Protein AF-A0A9E2RJA3-F1 (afdb_monomer_lite)

Radius of gyration: 31.28 Å; chains: 1; bounding box: 87×46×66 Å

pLDDT: mean 82.99, std 18.9, range [34.41, 98.0]

Secondary structure (DSSP, 8-state):
------------------------------PPPPP--S-------SS--HHHHTT-TT-HHHHHHHTTS---TT---SSSSHHHHHHHHHHSS-TT--S----

Foldseek 3Di:
DDDDDDDDDDDDPPPPPPPPPPPPPPPPPPPPPDDDDPDDDDDDDPPDDPVCAAPHPVNVVVNVVCVVDPDDPPDDAPADDDQLSVCCVPPVGSVPDDYDDDD

Structure (mmCIF, N/CA/C/O backbone):
data_AF-A0A9E2RJA3-F1
#
_entry.id   AF-A0A9E2RJA3-F1
#
loop_
_atom_site.group_PDB
_atom_site.id
_atom_site.type_symbol
_atom_site.label_atom_id
_atom_site.label_alt_id
_atom_site.label_comp_id
_atom_site.label_asym_id
_atom_site.label_entity_id
_atom_site.label_seq_id
_atom_site.pdbx_PDB_ins_code
_atom_site.Cartn_x
_atom_site.Cartn_y
_atom_site.Cartn_z
_atom_site.occupancy
_atom_site.B_iso_or_equiv
_atom_site.auth_seq_id
_atom_site.auth_comp_id
_atom_site.auth_asym_id
_atom_site.auth_atom_id
_atom_site.pdbx_PDB_model_num
ATOM 1 N N . MET A 1 1 ? 68.427 25.765 26.469 1.00 34.41 1 MET A N 1
ATOM 2 C CA . MET A 1 1 ? 68.334 26.912 27.396 1.00 34.41 1 MET A CA 1
ATOM 3 C C . MET A 1 1 ? 66.988 26.823 28.106 1.00 34.41 1 MET A C 1
ATOM 5 O O . MET A 1 1 ? 66.003 26.581 27.429 1.00 34.41 1 MET A O 1
ATOM 9 N N . GLN A 1 2 ? 67.040 26.859 29.444 1.00 42.91 2 GLN A N 1
ATOM 10 C CA . GLN A 1 2 ? 66.032 27.159 30.49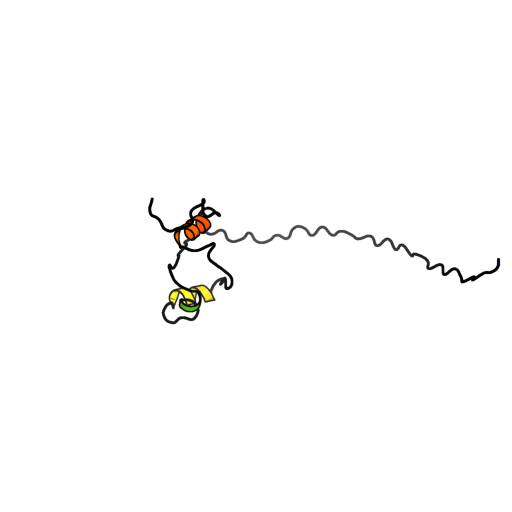0 1.00 42.91 2 GLN A CA 1
ATOM 11 C C . GLN A 1 2 ? 64.583 27.491 30.040 1.00 42.91 2 GLN A C 1
ATOM 13 O O . GLN A 1 2 ? 64.407 28.182 29.055 1.00 42.91 2 GLN A O 1
ATOM 18 N N . TRP A 1 3 ? 63.484 27.178 30.739 1.00 34.84 3 TRP A N 1
ATOM 19 C CA . TRP A 1 3 ? 63.235 26.680 32.099 1.00 34.84 3 TRP A CA 1
ATOM 20 C C . TRP A 1 3 ? 61.723 26.352 32.225 1.00 34.84 3 TRP A C 1
ATOM 22 O O . TRP A 1 3 ? 60.889 27.061 31.675 1.00 34.84 3 TRP A O 1
ATOM 32 N N . LYS A 1 4 ? 61.419 25.267 32.951 1.00 47.34 4 LYS A N 1
ATOM 33 C CA . LYS A 1 4 ? 60.241 24.943 33.793 1.00 47.34 4 LYS A CA 1
ATOM 34 C C . LYS A 1 4 ? 58.888 25.626 33.508 1.00 47.34 4 LYS A C 1
ATOM 36 O O . LYS A 1 4 ? 58.738 26.822 33.724 1.00 47.34 4 LYS A O 1
ATOM 41 N N . LEU A 1 5 ? 57.844 24.800 33.382 1.00 46.19 5 LEU A N 1
ATOM 42 C CA . LEU A 1 5 ? 56.592 25.038 34.109 1.00 46.19 5 LEU A CA 1
ATOM 43 C C . LEU A 1 5 ? 56.146 23.740 34.800 1.00 46.19 5 LEU A C 1
ATOM 45 O O . LEU A 1 5 ? 55.775 22.757 34.168 1.00 46.19 5 LEU A O 1
ATOM 49 N N . ILE A 1 6 ? 56.260 23.746 36.126 1.00 55.56 6 ILE A N 1
ATOM 50 C CA . ILE A 1 6 ? 55.716 22.741 37.038 1.00 55.56 6 ILE A CA 1
ATOM 51 C C . ILE A 1 6 ? 54.243 23.090 37.227 1.00 55.56 6 ILE A C 1
ATOM 53 O O . ILE A 1 6 ? 53.970 24.186 37.705 1.00 55.56 6 ILE A O 1
ATOM 57 N N . LEU A 1 7 ? 53.318 22.171 36.952 1.00 48.19 7 LEU A N 1
ATOM 58 C CA . LEU A 1 7 ? 51.968 22.220 37.520 1.00 48.19 7 LEU A CA 1
ATOM 59 C C . LEU A 1 7 ? 51.433 20.802 37.751 1.00 48.19 7 LEU A C 1
ATOM 61 O O . LEU A 1 7 ? 50.882 20.152 36.875 1.00 48.19 7 LEU A O 1
ATOM 65 N N . ARG A 1 8 ? 51.665 20.372 38.994 1.00 46.47 8 ARG A N 1
ATOM 66 C CA . ARG A 1 8 ? 50.713 19.721 39.902 1.00 46.47 8 ARG A CA 1
ATOM 67 C C . ARG A 1 8 ? 49.908 18.542 39.347 1.00 46.47 8 ARG A C 1
ATOM 69 O O . ARG A 1 8 ? 48.865 18.694 38.726 1.00 46.47 8 ARG A O 1
ATOM 76 N N . THR A 1 9 ? 50.359 17.366 39.765 1.00 49.75 9 THR A N 1
ATOM 77 C CA . THR A 1 9 ? 49.581 16.143 39.947 1.00 49.75 9 THR A CA 1
ATOM 78 C C . THR A 1 9 ? 48.217 16.450 40.573 1.00 49.75 9 THR A C 1
ATOM 80 O O . THR A 1 9 ? 48.140 16.868 41.728 1.00 49.75 9 THR A O 1
ATOM 83 N N . ILE A 1 10 ? 47.143 16.205 39.828 1.00 53.50 10 ILE A N 1
ATOM 84 C CA . ILE A 1 10 ? 45.824 15.930 40.397 1.00 53.50 10 ILE A CA 1
ATOM 85 C C . ILE A 1 10 ? 45.599 14.438 40.176 1.00 53.50 10 ILE A C 1
ATOM 87 O O . ILE A 1 10 ? 45.323 13.991 39.066 1.00 53.50 10 ILE A O 1
ATOM 91 N N . VAL A 1 11 ? 45.790 13.660 41.238 1.00 53.44 11 VAL A N 1
ATOM 92 C CA . VAL A 1 11 ? 45.364 12.262 41.281 1.00 53.44 11 VAL A CA 1
ATOM 93 C C . VAL A 1 11 ? 43.869 12.286 41.582 1.00 53.44 11 VAL A C 1
ATOM 95 O O . VAL A 1 11 ? 43.471 12.554 42.712 1.00 53.44 11 VAL A O 1
ATOM 98 N N . ILE A 1 12 ? 43.041 12.056 40.565 1.00 54.12 12 ILE A N 1
ATOM 99 C CA . ILE A 1 12 ? 41.627 11.724 40.765 1.00 54.12 12 ILE A CA 1
ATOM 100 C C . ILE A 1 12 ? 41.593 10.215 41.021 1.00 54.12 12 ILE A C 1
ATOM 102 O O . ILE A 1 12 ? 42.002 9.460 40.135 1.00 54.12 12 ILE A O 1
ATOM 106 N N . PRO A 1 13 ? 41.171 9.733 42.203 1.00 52.09 13 PRO A N 1
ATOM 107 C CA . PRO A 1 13 ? 41.034 8.303 42.412 1.00 52.09 13 PRO A CA 1
ATOM 108 C C . PRO A 1 13 ? 39.915 7.781 41.506 1.00 52.09 13 PRO A C 1
ATOM 110 O O . PRO A 1 13 ? 38.748 8.144 41.651 1.00 52.09 13 PRO A O 1
ATOM 113 N N . LEU A 1 14 ? 40.294 6.925 40.556 1.00 47.97 14 LEU A N 1
ATOM 114 C CA . LEU A 1 14 ? 39.385 6.111 39.761 1.00 47.97 14 LEU A CA 1
ATOM 115 C C . LEU A 1 14 ? 38.761 5.069 40.699 1.00 47.97 14 LEU A C 1
ATOM 117 O O . LEU A 1 14 ? 39.306 3.985 40.900 1.00 47.97 14 LEU A O 1
ATOM 121 N N . ALA A 1 15 ? 37.637 5.416 41.320 1.00 56.75 15 ALA A N 1
ATOM 122 C CA . ALA A 1 15 ? 36.804 4.446 42.011 1.00 56.75 15 ALA A CA 1
ATOM 123 C C . ALA A 1 15 ? 36.139 3.555 40.952 1.00 56.75 15 ALA A C 1
ATOM 125 O O . ALA A 1 15 ? 35.088 3.887 40.407 1.00 56.75 15 ALA A O 1
ATOM 126 N N . ILE A 1 16 ? 36.777 2.427 40.632 1.00 60.81 16 ILE A N 1
ATOM 127 C CA . ILE A 1 16 ? 36.148 1.339 39.883 1.00 60.81 16 ILE A CA 1
ATOM 128 C C . ILE A 1 16 ? 35.152 0.679 40.841 1.00 60.81 16 ILE A C 1
ATOM 130 O O . ILE A 1 16 ? 35.457 -0.292 41.529 1.00 60.81 16 ILE A O 1
ATOM 134 N N . GLY A 1 17 ? 33.959 1.263 40.938 1.00 55.31 17 GLY A N 1
ATOM 135 C CA . GLY A 1 17 ? 32.804 0.590 41.507 1.00 55.31 17 GLY A CA 1
ATOM 136 C C . GLY A 1 17 ? 32.374 -0.498 40.533 1.00 55.31 17 GLY A C 1
ATOM 137 O O . GLY A 1 17 ? 31.770 -0.204 39.505 1.00 55.31 17 GLY A O 1
ATOM 138 N N . ALA A 1 18 ? 32.713 -1.751 40.832 1.00 60.53 18 ALA A N 1
ATOM 139 C CA . ALA A 1 18 ? 32.160 -2.904 40.139 1.00 60.53 18 ALA A CA 1
ATOM 140 C C . ALA A 1 18 ? 30.668 -3.012 40.487 1.00 60.53 18 ALA A C 1
ATOM 142 O O . ALA A 1 18 ? 30.274 -3.709 41.420 1.00 60.53 18 ALA A O 1
ATOM 143 N N . CYS A 1 19 ? 29.827 -2.278 39.759 1.00 52.88 19 CYS A N 1
ATOM 144 C CA . CYS A 1 19 ? 28.396 -2.526 39.751 1.00 52.88 19 CYS A CA 1
ATOM 145 C C . CYS A 1 19 ? 28.186 -3.901 39.119 1.00 52.88 19 CYS A C 1
ATOM 147 O O . CYS A 1 19 ? 28.346 -4.073 37.911 1.00 52.88 19 CYS A O 1
ATOM 149 N N . ILE A 1 20 ? 27.864 -4.891 39.948 1.00 63.38 20 ILE A N 1
ATOM 150 C CA . ILE A 1 20 ? 27.380 -6.190 39.495 1.00 63.38 20 ILE A CA 1
ATOM 151 C C . ILE A 1 20 ? 26.042 -5.918 38.805 1.00 63.38 20 ILE A C 1
ATOM 153 O O . ILE A 1 20 ? 25.013 -5.746 39.455 1.00 63.38 20 ILE A O 1
ATOM 157 N N . PHE A 1 21 ? 26.067 -5.793 37.479 1.00 61.59 21 PHE A N 1
ATOM 158 C CA . PHE A 1 21 ? 24.858 -5.755 36.673 1.00 61.59 21 PHE A CA 1
ATOM 159 C C . PHE A 1 21 ? 24.274 -7.169 36.697 1.00 61.59 21 PHE A C 1
ATOM 161 O O . PHE A 1 21 ? 24.699 -8.049 35.950 1.00 61.59 21 PHE A O 1
ATOM 168 N N . SER A 1 22 ? 23.329 -7.413 37.603 1.00 65.19 22 SER A N 1
ATOM 169 C CA . SER A 1 22 ? 22.485 -8.600 37.5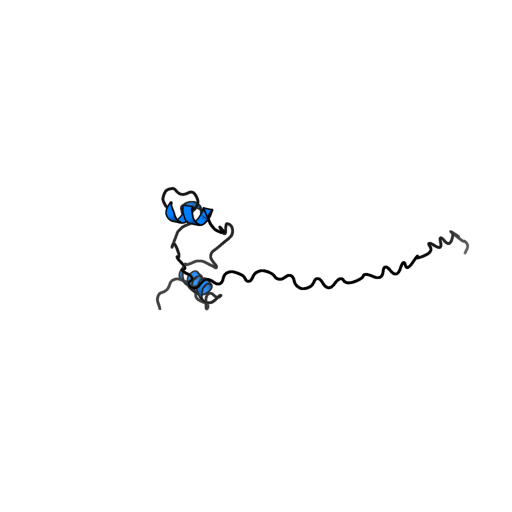34 1.00 65.19 22 SER A CA 1
ATOM 170 C C . SER A 1 22 ? 21.659 -8.501 36.255 1.00 65.19 22 SER A C 1
ATOM 172 O O . SER A 1 22 ? 20.695 -7.740 36.186 1.00 65.19 22 SER A O 1
ATOM 174 N N . ALA A 1 23 ? 22.060 -9.237 35.220 1.00 64.62 23 ALA A N 1
ATOM 175 C CA . ALA A 1 23 ? 21.235 -9.445 34.043 1.00 64.62 23 ALA A CA 1
ATOM 176 C C . ALA A 1 23 ? 20.044 -10.314 34.459 1.00 64.62 23 ALA A C 1
ATOM 178 O O . ALA A 1 23 ? 20.121 -11.541 34.473 1.00 64.62 23 ALA A O 1
ATOM 179 N N . SER A 1 24 ? 18.947 -9.670 34.850 1.00 65.44 24 SER A N 1
ATOM 180 C CA . SER A 1 24 ? 17.655 -10.332 34.955 1.00 65.44 24 SER A CA 1
ATOM 181 C C . SER A 1 24 ? 17.286 -10.801 33.553 1.00 65.44 24 SER A C 1
ATOM 183 O O . SER A 1 24 ? 16.920 -9.989 32.703 1.00 65.44 24 SER A O 1
ATOM 185 N N . SER A 1 25 ? 17.416 -12.100 33.285 1.00 63.41 25 SER A N 1
ATOM 186 C CA . SER A 1 25 ? 16.767 -12.710 32.135 1.00 63.41 25 SER A CA 1
ATOM 187 C C . SER A 1 25 ? 15.270 -12.511 32.333 1.00 63.41 25 SER A C 1
ATOM 189 O O . SER A 1 25 ? 14.632 -13.167 33.156 1.00 63.41 25 SER A O 1
ATOM 191 N N . THR A 1 26 ? 14.700 -11.543 31.620 1.00 58.97 26 THR A N 1
ATOM 192 C CA . THR A 1 26 ? 13.257 -11.485 31.457 1.00 58.97 26 THR A CA 1
ATOM 193 C C . THR A 1 26 ? 12.869 -12.813 30.822 1.00 58.97 26 THR A C 1
ATOM 195 O O . THR A 1 26 ? 13.232 -13.102 29.682 1.00 58.97 26 THR A O 1
ATOM 198 N N . GLN A 1 27 ? 12.207 -13.677 31.601 1.00 61.22 27 GLN A N 1
ATOM 199 C CA . GLN A 1 27 ? 11.458 -14.797 31.047 1.00 61.22 27 GLN A CA 1
ATOM 200 C C . GLN A 1 27 ? 10.668 -14.226 29.879 1.00 61.22 27 GLN A C 1
ATOM 202 O O . GLN A 1 27 ? 9.919 -13.266 30.077 1.00 61.22 27 GLN A O 1
ATOM 207 N N . GLY A 1 28 ? 10.925 -14.750 28.675 1.00 61.53 28 GLY A N 1
ATOM 208 C CA . GLY A 1 28 ? 10.218 -14.352 27.469 1.00 61.53 28 GLY A CA 1
ATOM 209 C C . GLY A 1 28 ? 8.739 -14.350 27.801 1.00 61.53 28 GLY A C 1
ATOM 210 O O . GLY A 1 28 ? 8.187 -15.398 28.137 1.00 61.53 28 GLY A O 1
ATOM 211 N N . GLY A 1 29 ? 8.157 -13.150 27.852 1.00 65.94 29 GLY A N 1
ATOM 212 C CA . GLY A 1 29 ? 6.772 -12.981 28.245 1.00 65.94 29 GLY A CA 1
ATOM 213 C C . GLY A 1 29 ? 5.927 -13.910 27.393 1.00 65.94 29 GLY A C 1
ATOM 214 O O . GLY A 1 29 ? 6.192 -14.064 26.200 1.00 65.94 29 GLY A O 1
ATOM 215 N N . ASN A 1 30 ? 4.939 -14.549 28.015 1.00 72.19 30 ASN A N 1
ATOM 216 C CA . ASN A 1 30 ? 3.891 -15.267 27.304 1.00 72.19 30 ASN A CA 1
ATOM 217 C C . ASN A 1 30 ? 3.105 -14.247 26.472 1.00 72.19 30 ASN A C 1
ATOM 219 O O . ASN A 1 30 ? 2.036 -13.795 26.878 1.00 72.19 30 ASN A O 1
ATOM 223 N N . THR A 1 31 ? 3.670 -13.822 25.343 1.00 77.75 31 THR A N 1
ATOM 224 C CA . THR A 1 31 ? 2.981 -13.014 24.351 1.00 77.75 31 THR A CA 1
ATOM 225 C C . THR A 1 31 ? 1.822 -13.871 23.871 1.00 77.75 31 THR A C 1
ATOM 227 O O . THR A 1 31 ? 2.071 -14.979 23.379 1.00 77.75 31 THR A O 1
ATOM 230 N N . PRO A 1 32 ? 0.567 -13.423 24.045 1.00 81.75 32 PRO A N 1
ATOM 231 C CA . PRO A 1 32 ? -0.567 -14.145 23.504 1.00 81.75 32 PRO A CA 1
ATOM 232 C C . PRO A 1 32 ? -0.303 -14.424 22.021 1.00 81.75 32 PRO A C 1
ATOM 234 O O . PRO A 1 32 ? 0.151 -13.517 21.313 1.00 81.75 32 PRO A O 1
ATOM 237 N N . PRO A 1 33 ? -0.519 -15.662 21.548 1.00 85.88 33 PRO A N 1
ATOM 238 C CA . PRO A 1 33 ? -0.331 -15.970 20.142 1.00 85.88 33 PRO A CA 1
ATOM 239 C C . PRO A 1 33 ? -1.197 -15.026 19.310 1.00 85.88 33 PRO A C 1
ATOM 241 O O . PRO A 1 33 ? -2.351 -14.757 19.654 1.00 85.88 33 PRO A O 1
ATOM 244 N N . LEU A 1 34 ? -0.624 -14.496 18.230 1.00 88.62 34 LEU A N 1
ATOM 245 C CA . LEU A 1 34 ? -1.370 -13.629 17.328 1.00 88.62 34 LEU A CA 1
ATOM 246 C C . LEU A 1 34 ? -2.555 -14.411 16.739 1.00 88.62 34 LEU A C 1
ATOM 248 O O . LEU A 1 34 ? -2.395 -15.594 16.413 1.00 88.62 34 LEU A O 1
ATOM 252 N N . PRO A 1 35 ? -3.729 -13.777 16.577 1.00 90.44 35 PRO A N 1
ATOM 253 C CA . PRO A 1 35 ? -4.846 -14.402 15.887 1.00 90.44 35 PRO A CA 1
ATOM 254 C C . PRO A 1 35 ? -4.414 -14.884 14.499 1.00 90.44 35 PRO A C 1
ATOM 256 O O . PRO A 1 35 ? -3.837 -14.120 13.724 1.00 90.44 35 PRO A O 1
ATOM 259 N N . ARG A 1 36 ? -4.689 -16.153 14.183 1.00 94.56 36 ARG A N 1
ATOM 260 C CA . ARG A 1 36 ? -4.426 -16.718 12.857 1.00 94.56 36 ARG A CA 1
ATOM 261 C C . ARG A 1 36 ? -5.721 -16.674 12.042 1.00 94.56 36 ARG A C 1
ATOM 263 O O . ARG A 1 36 ? -6.658 -17.373 12.419 1.00 94.56 36 ARG A O 1
ATOM 270 N N . PRO A 1 37 ? -5.799 -15.882 10.961 1.00 94.06 37 PRO A N 1
ATOM 271 C CA . PRO A 1 37 ? -6.986 -15.863 10.117 1.00 94.06 37 PRO A CA 1
ATOM 272 C C . PRO A 1 37 ? -7.118 -17.183 9.344 1.00 94.06 37 PRO A C 1
ATOM 274 O O . PRO A 1 37 ? -6.120 -17.730 8.870 1.00 94.06 37 PRO A O 1
ATOM 277 N N . ASP A 1 38 ? -8.348 -17.675 9.189 1.00 97.25 38 ASP A N 1
ATOM 278 C CA . ASP A 1 38 ? -8.644 -18.845 8.347 1.00 97.25 38 ASP A CA 1
ATOM 279 C C . ASP A 1 38 ? -8.613 -18.496 6.852 1.00 97.25 38 ASP A C 1
ATOM 281 O O . ASP A 1 38 ? -8.206 -19.309 6.023 1.00 97.25 38 ASP A O 1
ATOM 285 N N . HIS A 1 39 ? -8.995 -17.260 6.513 1.00 96.81 39 HIS A N 1
ATOM 286 C CA . HIS A 1 39 ?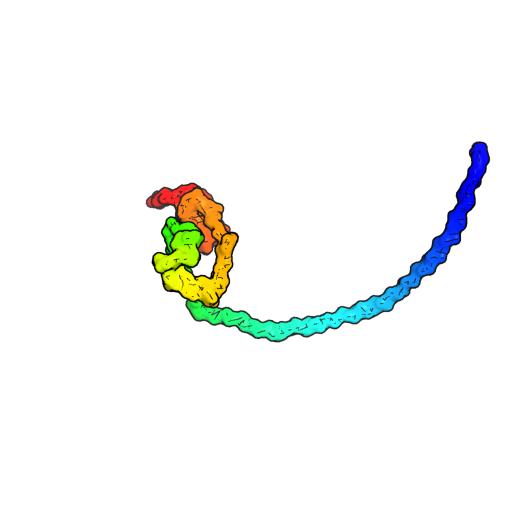 -9.040 -16.750 5.147 1.00 96.81 39 HIS A CA 1
ATOM 287 C C . HIS A 1 39 ? -8.560 -15.302 5.082 1.00 96.81 39 HIS A C 1
ATOM 289 O O . HIS A 1 39 ? -8.812 -14.505 5.986 1.00 96.81 39 HIS A O 1
ATOM 295 N N . ILE A 1 40 ? -7.907 -14.959 3.974 1.00 94.94 40 ILE A N 1
ATOM 296 C CA . ILE A 1 40 ? -7.536 -13.589 3.624 1.00 94.94 40 ILE A CA 1
ATOM 297 C C . ILE A 1 40 ? -8.208 -13.276 2.292 1.00 94.94 40 ILE A C 1
ATOM 299 O O . ILE A 1 40 ? -8.052 -14.023 1.328 1.00 94.94 40 ILE A O 1
ATOM 303 N N . VAL A 1 41 ? -8.952 -12.174 2.246 1.00 96.06 41 VAL A N 1
ATOM 304 C CA . VAL A 1 41 ? -9.539 -11.640 1.015 1.00 96.06 41 VAL A CA 1
ATOM 305 C C . VAL A 1 41 ? -8.814 -10.344 0.685 1.00 96.06 41 VAL A C 1
ATOM 307 O O . VAL A 1 41 ? -8.725 -9.455 1.530 1.00 96.06 41 VAL A O 1
ATOM 310 N N . MET A 1 42 ? -8.292 -10.249 -0.535 1.00 95.00 42 MET A N 1
ATOM 311 C CA . MET A 1 42 ? -7.641 -9.052 -1.056 1.00 95.00 42 MET A CA 1
ATOM 312 C C . MET A 1 42 ? -8.526 -8.448 -2.143 1.00 95.00 42 MET A C 1
ATOM 314 O O . MET A 1 42 ? -8.889 -9.133 -3.096 1.00 95.00 42 MET A O 1
ATOM 318 N N . VAL A 1 43 ? -8.874 -7.173 -1.985 1.00 95.50 43 VAL A N 1
ATOM 319 C CA . VAL A 1 43 ? -9.633 -6.383 -2.961 1.00 95.50 43 VAL A CA 1
ATOM 320 C C . VAL A 1 43 ? -8.728 -5.248 -3.421 1.00 95.50 43 VAL A C 1
ATOM 322 O O . VAL A 1 43 ? -8.100 -4.598 -2.586 1.00 95.50 43 VAL A O 1
ATOM 325 N N . ILE A 1 44 ? -8.622 -5.049 -4.734 1.00 94.75 44 ILE A N 1
ATOM 326 C CA . ILE A 1 44 ? -7.751 -4.040 -5.339 1.00 94.75 44 ILE A CA 1
ATOM 327 C C . ILE A 1 44 ? -8.629 -3.109 -6.166 1.00 94.75 44 ILE A C 1
ATOM 329 O O . ILE A 1 44 ? -9.206 -3.531 -7.165 1.00 94.75 44 ILE A O 1
ATOM 333 N N . GLU A 1 45 ? -8.710 -1.853 -5.738 1.00 94.50 45 GLU A N 1
ATOM 334 C CA . GLU A 1 45 ? -9.356 -0.788 -6.501 1.00 94.50 45 GLU A CA 1
ATOM 335 C C . GLU A 1 45 ? -8.375 -0.261 -7.549 1.00 94.50 45 GLU A C 1
ATOM 337 O O . GLU A 1 45 ? -7.252 0.137 -7.229 1.00 94.50 45 GLU A O 1
ATOM 342 N N . GLU A 1 46 ? -8.781 -0.280 -8.813 1.00 94.19 46 GLU A N 1
ATOM 343 C CA . GLU A 1 46 ? -7.924 0.117 -9.925 1.00 94.19 46 GLU A CA 1
ATOM 344 C C . GLU A 1 46 ? -8.107 1.606 -10.247 1.00 94.19 46 GLU A C 1
ATOM 346 O O . GLU A 1 46 ? -9.210 2.138 -10.172 1.00 94.19 46 GLU A O 1
ATOM 351 N N . ASN A 1 47 ? -7.013 2.293 -10.590 1.00 94.25 47 ASN A N 1
ATOM 352 C CA . ASN A 1 47 ? -7.014 3.694 -11.035 1.00 94.25 47 ASN A CA 1
ATOM 353 C C . ASN A 1 47 ? -7.647 4.721 -10.074 1.00 94.25 47 ASN A C 1
ATOM 355 O O . ASN A 1 47 ? -8.082 5.788 -10.509 1.00 94.25 47 ASN A O 1
ATOM 359 N N . HIS A 1 48 ? -7.626 4.450 -8.768 1.00 95.44 48 HIS A N 1
ATOM 360 C CA . HIS A 1 48 ? -8.090 5.384 -7.744 1.00 95.44 48 HIS A CA 1
ATOM 361 C C . HIS A 1 48 ? -6.946 5.941 -6.891 1.00 95.44 48 HIS A C 1
ATOM 363 O O . HIS A 1 48 ? -6.050 5.216 -6.457 1.00 95.44 48 HIS A O 1
ATOM 369 N N . THR A 1 49 ? -6.983 7.246 -6.617 1.00 95.06 49 THR A N 1
ATOM 370 C CA . THR A 1 49 ? -6.087 7.886 -5.647 1.00 95.06 49 THR A CA 1
ATOM 371 C C . THR A 1 49 ? -6.633 7.746 -4.227 1.00 95.06 49 THR A C 1
ATOM 373 O O . THR A 1 49 ? -7.834 7.581 -4.013 1.00 95.06 49 THR A O 1
ATOM 376 N N . TYR A 1 50 ? -5.758 7.887 -3.227 1.00 96.81 50 TYR A N 1
ATOM 377 C CA . TYR A 1 50 ? -6.146 7.851 -1.812 1.00 96.81 50 TYR A CA 1
ATOM 378 C C . TYR A 1 50 ? -7.310 8.807 -1.491 1.00 96.81 50 TYR A C 1
ATOM 380 O O . TYR A 1 50 ? -8.276 8.408 -0.846 1.00 96.81 50 TYR A O 1
ATOM 388 N N . SER A 1 51 ? -7.248 10.051 -1.978 1.00 96.06 51 SER A N 1
ATOM 389 C CA . SER A 1 51 ? -8.254 11.086 -1.701 1.00 96.06 51 SER A CA 1
ATOM 390 C C . SER A 1 51 ? -9.569 10.901 -2.459 1.00 96.06 51 SER A C 1
ATOM 392 O O . SER A 1 51 ? -10.548 11.558 -2.124 1.00 96.06 51 SER A O 1
ATOM 394 N N . GLN A 1 52 ? -9.613 10.035 -3.477 1.00 97.31 52 GLN A N 1
ATOM 395 C CA . GLN A 1 52 ? -10.873 9.640 -4.115 1.00 97.31 52 GLN A CA 1
ATOM 396 C C . GLN A 1 52 ? -11.650 8.622 -3.270 1.00 97.31 52 GLN A C 1
ATOM 398 O O . GLN A 1 52 ? -12.858 8.486 -3.452 1.00 97.31 52 GLN A O 1
ATOM 403 N N . ILE A 1 53 ? -10.973 7.927 -2.347 1.00 97.62 53 ILE A N 1
ATOM 404 C CA . ILE A 1 53 ? -11.558 6.871 -1.516 1.00 97.62 53 ILE A CA 1
ATOM 405 C C . ILE A 1 53 ? -11.743 7.331 -0.071 1.00 97.62 53 ILE A C 1
ATOM 407 O O . ILE A 1 53 ? -12.866 7.311 0.428 1.00 97.62 53 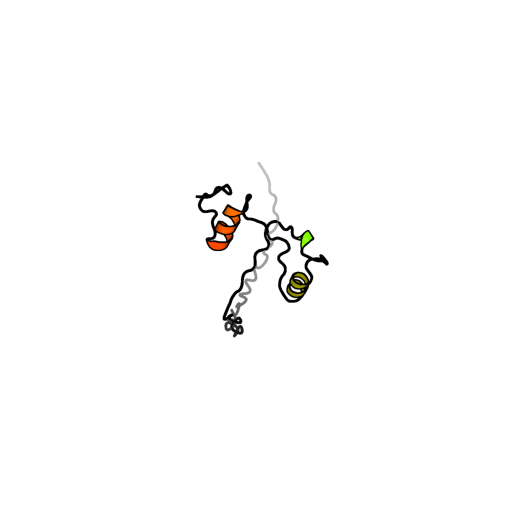ILE A O 1
ATOM 411 N N . ILE A 1 54 ? -10.675 7.735 0.620 1.00 97.81 54 ILE A N 1
ATOM 412 C CA . ILE A 1 54 ? -10.751 8.074 2.046 1.00 97.81 54 ILE A CA 1
ATOM 413 C C . ILE A 1 54 ? -11.500 9.392 2.245 1.00 97.81 54 ILE A C 1
ATOM 415 O O . ILE A 1 54 ? -11.250 10.367 1.543 1.00 97.81 54 ILE A O 1
ATOM 419 N N . ASP A 1 55 ? -12.443 9.380 3.188 1.00 96.00 55 ASP A N 1
ATOM 420 C CA . ASP A 1 55 ? -13.403 10.445 3.504 1.00 96.00 55 ASP A CA 1
ATOM 421 C C . ASP A 1 55 ? -14.360 10.814 2.350 1.00 96.00 55 ASP A C 1
ATOM 423 O O . ASP A 1 55 ? -15.148 11.756 2.458 1.00 96.00 55 ASP A O 1
ATOM 427 N N . SER A 1 56 ? -14.349 10.041 1.259 1.00 97.19 56 SER A N 1
ATOM 428 C CA . SER A 1 56 ? -15.249 10.228 0.122 1.00 97.19 56 SER A CA 1
ATOM 429 C C . SER A 1 56 ? -16.644 9.643 0.397 1.00 97.19 56 SER A C 1
ATOM 431 O O . SER A 1 56 ? -16.756 8.470 0.780 1.00 97.19 56 SER A O 1
ATOM 433 N N . PRO A 1 57 ? -17.733 10.399 0.144 1.00 97.12 57 PRO A N 1
ATOM 434 C CA . PRO A 1 57 ? -19.098 9.888 0.271 1.00 97.12 57 PRO A CA 1
ATOM 435 C C . PRO A 1 57 ? -19.434 8.805 -0.766 1.00 97.12 57 PRO A C 1
ATOM 437 O O . PRO A 1 57 ? -20.378 8.048 -0.553 1.00 97.12 57 PRO A O 1
ATOM 440 N N . ASP A 1 58 ? -18.651 8.696 -1.845 1.00 97.25 58 ASP A N 1
ATOM 441 C CA . ASP A 1 58 ? -18.852 7.714 -2.917 1.00 97.25 58 ASP A CA 1
ATOM 442 C C . ASP A 1 58 ? -18.289 6.323 -2.563 1.00 97.25 58 ASP A C 1
ATOM 444 O O . ASP A 1 58 ? -18.604 5.334 -3.225 1.00 97.25 58 ASP A O 1
ATOM 448 N N . ALA A 1 59 ? -17.508 6.212 -1.478 1.00 97.56 59 ALA A N 1
ATOM 449 C CA . ALA A 1 59 ? -16.926 4.957 -0.994 1.00 97.56 59 ALA A CA 1
ATOM 450 C C . ALA A 1 59 ? -17.330 4.630 0.466 1.00 97.56 59 ALA A C 1
ATOM 452 O O . ALA A 1 59 ? -16.466 4.356 1.310 1.00 97.56 59 ALA A O 1
ATOM 453 N N . PRO A 1 60 ? -18.632 4.621 0.823 1.00 97.56 60 PRO A N 1
ATOM 454 C CA . PRO A 1 60 ? -19.069 4.543 2.221 1.00 97.56 60 PRO A CA 1
ATOM 455 C C . PRO A 1 60 ? -18.703 3.211 2.892 1.00 97.56 60 PRO A C 1
ATOM 457 O O . PRO A 1 60 ? -18.405 3.162 4.086 1.00 97.56 60 PRO A O 1
ATOM 460 N N . TYR A 1 61 ? -18.691 2.112 2.131 1.00 97.31 61 TYR A N 1
ATOM 461 C CA . TYR A 1 61 ? -18.328 0.796 2.657 1.00 97.31 61 TYR A CA 1
ATOM 462 C C . TYR A 1 61 ? -16.838 0.712 3.013 1.00 97.31 61 TYR A C 1
ATOM 464 O O . TYR A 1 61 ? -16.505 0.251 4.105 1.00 97.31 61 TYR A O 1
ATOM 472 N N . ILE A 1 62 ? -15.959 1.197 2.128 1.00 97.50 62 ILE A N 1
ATOM 473 C CA . ILE A 1 62 ? -14.506 1.198 2.346 1.00 97.50 62 ILE A CA 1
ATOM 474 C C . ILE A 1 62 ? -14.152 2.112 3.525 1.00 97.50 62 ILE A C 1
ATOM 476 O O . ILE A 1 62 ? -13.398 1.702 4.403 1.00 97.50 62 ILE A O 1
ATOM 480 N N . ASN A 1 63 ? -14.772 3.293 3.627 1.00 97.88 63 ASN A N 1
ATOM 481 C CA . ASN A 1 63 ? -14.559 4.197 4.763 1.00 97.88 63 ASN A CA 1
ATOM 482 C C . ASN A 1 63 ? -15.012 3.601 6.106 1.00 97.88 63 ASN A C 1
ATOM 484 O O . ASN A 1 63 ? -14.356 3.805 7.128 1.00 97.88 63 ASN A O 1
ATOM 488 N N . ARG A 1 64 ? -16.083 2.792 6.120 1.00 98.00 64 ARG A N 1
ATOM 489 C CA . ARG A 1 64 ? -16.470 2.036 7.325 1.00 98.00 64 ARG A CA 1
ATOM 490 C C . ARG A 1 64 ? -15.404 1.015 7.734 1.00 98.00 64 ARG A C 1
ATOM 492 O O . ARG A 1 64 ? -15.210 0.803 8.923 1.00 98.00 64 ARG A O 1
ATOM 499 N N . LEU A 1 65 ? -14.739 0.368 6.777 1.00 96.88 65 LEU A N 1
ATOM 500 C CA . LEU A 1 65 ? -13.657 -0.577 7.074 1.00 96.88 65 LEU A CA 1
ATOM 501 C C . LEU A 1 65 ? -12.394 0.144 7.555 1.00 96.88 65 LEU A C 1
ATOM 503 O O . LEU A 1 65 ? -11.756 -0.313 8.501 1.00 96.88 65 LEU A O 1
ATOM 507 N N . ALA A 1 66 ? -12.063 1.286 6.950 1.00 96.94 66 ALA A N 1
ATOM 508 C CA . ALA A 1 66 ? -10.908 2.098 7.321 1.00 96.94 66 ALA A CA 1
ATOM 509 C C . ALA A 1 66 ? -10.943 2.525 8.800 1.00 96.94 66 ALA A C 1
ATOM 511 O O . ALA A 1 66 ? -9.916 2.484 9.471 1.00 96.94 66 ALA A O 1
ATOM 512 N N . SER A 1 67 ? -12.123 2.851 9.343 1.00 97.19 67 SER A N 1
ATOM 513 C CA . SER A 1 67 ? -12.280 3.222 10.760 1.00 97.19 67 SER A CA 1
ATOM 514 C C . SER A 1 67 ? -12.169 2.051 11.747 1.00 97.19 67 SER A C 1
ATOM 516 O O . SER A 1 67 ? -12.060 2.273 12.951 1.00 97.19 67 SER A O 1
ATOM 518 N N . GLN A 1 68 ? -12.192 0.809 11.258 1.00 97.38 68 GLN A N 1
ATOM 519 C CA . GLN A 1 68 ? -12.131 -0.416 12.065 1.00 97.38 68 GLN A CA 1
ATOM 520 C C . GLN A 1 68 ? -10.766 -1.115 11.984 1.00 97.38 68 GLN A C 1
ATOM 522 O O . GLN A 1 68 ? -10.562 -2.138 12.638 1.00 97.38 68 GLN A O 1
ATOM 527 N N . GLY A 1 69 ? -9.843 -0.592 11.176 1.00 93.75 69 GLY A N 1
ATOM 528 C CA . GLY A 1 69 ? -8.571 -1.235 10.874 1.00 93.75 69 GLY A CA 1
ATOM 529 C C . GLY A 1 69 ? -7.402 -0.260 10.801 1.00 93.75 69 GLY A C 1
ATOM 530 O O . GLY A 1 69 ? -7.434 0.840 11.346 1.00 93.75 69 GLY A O 1
ATOM 531 N N . ALA A 1 70 ? -6.340 -0.699 10.130 1.00 95.44 70 ALA A N 1
ATOM 532 C CA . ALA A 1 70 ? -5.177 0.129 9.853 1.00 95.44 70 ALA A CA 1
ATOM 533 C C . ALA A 1 70 ? -5.300 0.773 8.467 1.00 95.44 70 ALA A C 1
ATOM 535 O O . ALA A 1 70 ? -5.631 0.100 7.490 1.00 95.44 70 ALA A O 1
ATOM 536 N N . VAL A 1 71 ? -4.975 2.062 8.384 1.00 97.19 71 VAL A N 1
ATOM 537 C CA . VAL A 1 71 ? -4.919 2.816 7.127 1.00 97.19 71 VAL A CA 1
ATOM 538 C C . VAL A 1 71 ? -3.468 3.184 6.836 1.00 97.19 71 VAL A C 1
ATOM 540 O O . VAL A 1 71 ? -2.804 3.833 7.644 1.00 97.19 71 VAL A O 1
ATOM 543 N N . PHE A 1 72 ? -2.968 2.779 5.670 1.00 96.69 72 PHE A N 1
ATOM 544 C CA . PHE A 1 72 ? -1.594 3.046 5.246 1.00 96.69 72 PHE A CA 1
ATOM 545 C C . PHE A 1 72 ? -1.528 4.360 4.457 1.00 96.69 72 PHE A C 1
ATOM 547 O O . PHE A 1 72 ? -1.655 4.371 3.237 1.00 96.69 72 PHE A O 1
ATOM 554 N N . THR A 1 73 ? -1.308 5.478 5.149 1.00 96.56 73 THR A N 1
ATOM 555 C CA . THR A 1 73 ? -1.272 6.828 4.542 1.00 96.56 73 THR A CA 1
ATOM 556 C C . THR A 1 73 ? -0.021 7.116 3.705 1.00 96.56 73 THR A C 1
ATOM 558 O O . THR A 1 73 ? 0.046 8.133 3.022 1.00 96.56 73 THR A O 1
ATOM 561 N N . GLN A 1 74 ? 0.973 6.226 3.749 1.00 96.81 74 GLN A N 1
ATOM 562 C CA . GLN A 1 74 ? 2.229 6.305 2.993 1.00 96.81 74 GLN A CA 1
ATOM 563 C C . GLN A 1 74 ? 2.502 4.987 2.250 1.00 96.81 74 GLN A C 1
ATOM 565 O O . GLN A 1 74 ? 3.598 4.433 2.316 1.00 96.81 74 GLN A O 1
ATOM 570 N N . SER A 1 75 ? 1.474 4.447 1.591 1.00 94.56 75 SER A N 1
ATOM 571 C CA . SER A 1 75 ? 1.593 3.309 0.675 1.00 94.56 75 SER A CA 1
ATOM 572 C C . SER A 1 75 ? 1.584 3.812 -0.767 1.00 94.56 75 SER A C 1
ATOM 574 O O . SER A 1 75 ? 0.714 4.595 -1.146 1.00 94.56 75 SER A O 1
ATOM 576 N N . PHE A 1 76 ? 2.562 3.381 -1.562 1.00 94.94 76 PHE A N 1
ATOM 577 C CA . PHE A 1 76 ? 2.756 3.823 -2.942 1.00 94.94 76 PHE A CA 1
ATOM 578 C C . PHE A 1 76 ? 2.876 2.615 -3.870 1.00 94.94 76 PHE A C 1
ATOM 580 O O . PHE A 1 76 ? 3.300 1.539 -3.446 1.00 94.94 76 PHE A O 1
ATOM 587 N N . GLY A 1 77 ? 2.541 2.808 -5.147 1.00 93.69 77 GLY A N 1
ATOM 588 C CA . GLY A 1 77 ? 2.867 1.830 -6.184 1.00 93.69 77 GLY A CA 1
ATOM 589 C C . GLY A 1 77 ? 4.382 1.631 -6.302 1.00 93.69 77 GLY A C 1
ATOM 590 O O . GLY A 1 77 ? 5.162 2.549 -6.049 1.00 93.69 77 GLY A O 1
ATOM 591 N N . ALA A 1 78 ? 4.796 0.434 -6.707 1.00 95.38 78 ALA A N 1
ATOM 592 C CA . ALA A 1 78 ? 6.190 0.113 -6.990 1.00 95.38 78 ALA A CA 1
ATOM 593 C C . ALA A 1 78 ? 6.723 0.869 -8.221 1.00 95.38 78 ALA A C 1
ATOM 595 O O . ALA A 1 78 ? 7.899 1.221 -8.265 1.00 95.38 78 ALA A O 1
ATOM 596 N N . THR A 1 79 ? 5.877 1.100 -9.230 1.00 94.88 79 THR A N 1
ATOM 597 C CA . THR A 1 79 ? 6.221 1.841 -10.455 1.00 94.88 79 THR A CA 1
ATOM 598 C C . THR A 1 79 ? 4.953 2.291 -11.199 1.00 94.88 79 THR A C 1
ATOM 600 O O . THR A 1 79 ? 3.845 2.202 -10.676 1.00 94.88 79 THR A O 1
ATOM 603 N N . TYR A 1 80 ? 5.103 2.770 -12.428 1.00 91.88 80 TYR A N 1
ATOM 604 C CA . TYR A 1 80 ? 4.047 2.973 -13.414 1.00 91.88 80 TYR A CA 1
ATOM 605 C C . TYR A 1 80 ? 4.471 2.276 -14.720 1.00 91.88 80 TYR A C 1
ATOM 607 O O . TYR A 1 80 ? 5.653 2.376 -15.062 1.00 91.88 80 TYR A O 1
ATOM 615 N N . PRO A 1 81 ? 3.582 1.589 -15.471 1.00 94.19 81 PRO A N 1
ATOM 616 C CA . PRO A 1 81 ? 2.117 1.488 -15.346 1.00 94.19 81 PRO A CA 1
ATOM 617 C C . PRO A 1 81 ? 1.634 0.361 -14.397 1.00 94.19 81 PRO A C 1
ATOM 619 O O . PRO A 1 81 ? 2.370 -0.054 -13.507 1.00 94.19 81 PRO A O 1
ATOM 622 N N . SER A 1 82 ? 0.374 -0.087 -14.497 1.00 95.12 82 SER A N 1
ATOM 623 C CA . SER A 1 82 ? -0.293 -0.967 -13.515 1.00 95.12 82 SER A CA 1
ATOM 624 C C . SER A 1 82 ? 0.204 -2.424 -13.481 1.00 95.12 82 SER A C 1
ATOM 626 O O . SER A 1 82 ? 0.360 -2.971 -12.391 1.00 95.12 82 SER A O 1
ATOM 628 N N . GLN A 1 83 ? 0.504 -3.063 -14.615 1.00 94.62 83 GLN A N 1
ATOM 629 C CA . GLN A 1 83 ? 0.908 -4.479 -14.686 1.00 94.62 83 GLN A CA 1
ATOM 630 C C . GLN A 1 83 ? 2.151 -4.805 -13.828 1.00 94.62 83 GLN A C 1
ATOM 632 O O . GLN A 1 83 ? 2.083 -5.752 -13.037 1.00 94.62 83 GLN A O 1
ATOM 637 N N . PRO A 1 84 ? 3.248 -4.021 -13.860 1.00 96.00 84 PRO A N 1
ATOM 638 C CA . PRO A 1 84 ? 4.394 -4.257 -12.985 1.00 96.00 84 PRO A CA 1
ATOM 639 C C . PRO A 1 84 ? 4.057 -4.172 -11.487 1.00 96.00 84 PRO A C 1
ATOM 641 O O . PRO A 1 84 ? 4.681 -4.864 -10.683 1.00 96.00 84 PRO A O 1
ATOM 644 N N . ASN A 1 85 ? 3.064 -3.361 -11.094 1.00 96.31 85 ASN A N 1
ATOM 645 C CA . ASN A 1 85 ? 2.627 -3.258 -9.698 1.00 96.31 85 ASN A CA 1
ATOM 646 C C . ASN A 1 85 ? 1.931 -4.533 -9.220 1.00 96.31 85 ASN A C 1
ATOM 648 O O . ASN A 1 85 ? 2.191 -4.976 -8.105 1.00 96.31 85 ASN A O 1
ATOM 652 N N . TYR A 1 86 ? 1.096 -5.155 -10.059 1.00 95.31 86 TYR A N 1
ATOM 653 C CA . TYR A 1 86 ? 0.470 -6.439 -9.726 1.00 95.31 86 TYR A CA 1
ATOM 654 C C . TYR A 1 86 ? 1.510 -7.552 -9.560 1.00 95.31 86 TYR A C 1
ATOM 656 O O . TYR A 1 86 ? 1.422 -8.350 -8.625 1.00 95.31 86 TYR A O 1
ATOM 664 N N .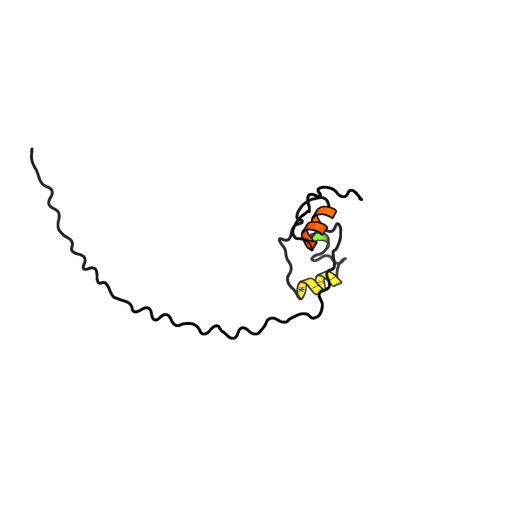 LEU A 1 87 ? 2.537 -7.576 -10.417 1.00 96.00 87 LEU A N 1
ATOM 665 C CA . LEU A 1 87 ? 3.647 -8.523 -10.285 1.00 96.00 87 LEU A CA 1
ATOM 666 C C . LEU A 1 87 ? 4.432 -8.294 -8.990 1.00 96.00 87 LEU A C 1
ATOM 668 O O . LEU A 1 87 ? 4.711 -9.258 -8.272 1.00 96.00 87 LEU A O 1
ATOM 672 N N . ALA A 1 88 ? 4.728 -7.036 -8.654 1.00 96.94 88 ALA A N 1
ATOM 673 C CA . ALA A 1 88 ? 5.406 -6.688 -7.410 1.00 96.94 88 ALA A CA 1
ATOM 674 C C . ALA A 1 88 ? 4.575 -7.065 -6.173 1.00 96.94 88 ALA A C 1
ATOM 676 O O . ALA A 1 88 ? 5.123 -7.633 -5.232 1.00 96.94 88 ALA A O 1
ATOM 677 N N . LEU A 1 89 ? 3.259 -6.825 -6.196 1.00 95.69 89 LEU A N 1
ATOM 678 C CA . LEU A 1 89 ? 2.339 -7.189 -5.116 1.00 95.69 89 LEU A CA 1
ATOM 679 C C . LEU A 1 89 ? 2.315 -8.702 -4.862 1.00 95.69 89 LEU A C 1
ATOM 681 O O . LEU A 1 89 ? 2.301 -9.131 -3.712 1.00 95.69 89 LEU A O 1
ATOM 685 N N . PHE A 1 90 ? 2.310 -9.509 -5.926 1.00 95.06 90 PHE A N 1
ATOM 686 C CA . PHE A 1 90 ? 2.177 -10.961 -5.810 1.00 95.06 90 PHE A CA 1
ATOM 687 C C . PHE A 1 90 ? 3.510 -11.682 -5.563 1.00 95.06 90 PHE A C 1
ATOM 689 O O . PHE A 1 90 ? 3.573 -12.620 -4.772 1.00 95.06 90 PHE A O 1
ATOM 696 N N . SER A 1 91 ? 4.576 -11.265 -6.251 1.00 96.69 91 SER A N 1
ATOM 697 C CA . SER A 1 91 ? 5.862 -11.982 -6.282 1.00 96.69 91 SER A CA 1
ATOM 698 C C . SER A 1 91 ? 7.008 -11.269 -5.559 1.00 96.69 91 SER A C 1
ATOM 700 O O . SER A 1 91 ? 8.087 -11.840 -5.415 1.00 96.69 91 SER A O 1
ATOM 702 N N . GLY A 1 92 ? 6.808 -10.019 -5.132 1.00 97.06 92 GLY A N 1
ATOM 703 C CA . GLY A 1 92 ? 7.848 -9.182 -4.530 1.00 97.06 92 GLY A CA 1
ATOM 704 C C . GLY A 1 92 ? 8.809 -8.519 -5.529 1.00 97.06 92 GLY A C 1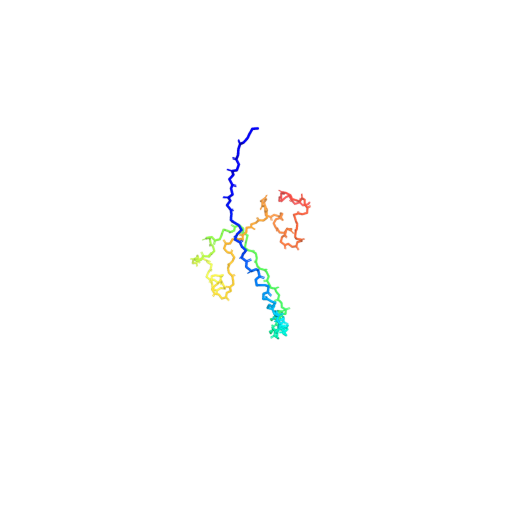
ATOM 705 O O . GLY A 1 92 ? 9.768 -7.880 -5.104 1.00 97.06 92 GLY A O 1
ATOM 706 N N . SER A 1 93 ? 8.589 -8.652 -6.844 1.00 96.56 93 SER A N 1
ATOM 707 C CA . SER A 1 93 ? 9.396 -8.020 -7.903 1.00 96.56 93 SER A CA 1
ATOM 708 C C . SER A 1 93 ? 8.565 -7.758 -9.168 1.00 96.56 93 SER A C 1
ATOM 710 O O . SER A 1 93 ? 7.562 -8.426 -9.404 1.00 96.56 93 SER A O 1
ATOM 712 N N . THR A 1 94 ? 8.988 -6.814 -10.014 1.00 96.44 94 THR A N 1
ATOM 713 C CA . THR A 1 94 ? 8.328 -6.512 -11.301 1.00 96.44 94 THR A CA 1
ATOM 714 C C . THR A 1 94 ? 8.593 -7.560 -12.386 1.00 96.44 94 THR A C 1
ATOM 716 O O . THR A 1 94 ? 8.039 -7.463 -13.477 1.00 96.44 94 THR A O 1
ATOM 719 N N . GLN A 1 95 ? 9.460 -8.545 -12.122 1.00 95.62 95 GLN A N 1
ATOM 720 C CA . GLN A 1 95 ? 9.878 -9.577 -13.086 1.00 95.62 95 GLN A CA 1
ATOM 721 C C . GLN A 1 95 ? 10.497 -9.009 -14.378 1.00 95.62 95 GLN A C 1
ATOM 723 O O . GLN A 1 95 ? 10.495 -9.662 -15.417 1.00 95.62 95 GLN A O 1
ATOM 728 N N . GLY A 1 96 ? 11.026 -7.782 -14.322 1.00 95.06 96 GLY A N 1
ATOM 729 C CA . GLY A 1 96 ? 11.587 -7.091 -15.486 1.00 95.06 96 GLY A CA 1
ATOM 730 C C . GLY A 1 96 ? 10.544 -6.496 -16.437 1.00 95.06 96 GLY A C 1
ATOM 731 O O . GLY A 1 96 ? 10.930 -5.913 -17.445 1.00 95.06 96 GLY A O 1
ATOM 732 N N . ILE A 1 97 ? 9.249 -6.596 -16.121 1.00 95.50 97 ILE A N 1
ATOM 733 C CA . ILE A 1 97 ? 8.180 -5.959 -16.894 1.00 95.50 97 ILE A CA 1
ATOM 734 C C . ILE A 1 97 ? 8.106 -4.475 -16.536 1.00 95.50 97 ILE A C 1
ATOM 736 O O . ILE A 1 97 ? 8.134 -4.098 -15.361 1.00 95.50 97 ILE A O 1
ATOM 740 N N . THR A 1 98 ? 8.017 -3.630 -17.562 1.00 95.44 98 THR A N 1
ATOM 741 C CA . THR A 1 98 ? 8.048 -2.163 -17.436 1.00 95.44 98 THR A CA 1
ATOM 742 C C . THR A 1 98 ? 6.870 -1.467 -18.113 1.00 95.44 98 THR A C 1
ATOM 744 O O . THR A 1 98 ? 6.802 -0.242 -18.094 1.00 95.44 98 THR A O 1
ATOM 747 N N . ASP A 1 99 ? 5.964 -2.215 -18.739 1.00 93.50 99 ASP A N 1
ATOM 748 C CA . ASP A 1 99 ? 4.813 -1.685 -19.468 1.00 93.50 99 ASP A CA 1
ATOM 749 C C . ASP A 1 99 ? 3.530 -2.470 -19.136 1.00 93.50 99 ASP A C 1
ATOM 751 O O . ASP A 1 99 ? 3.500 -3.193 -18.146 1.00 93.50 99 ASP A O 1
ATOM 755 N N . ASN A 1 100 ? 2.459 -2.246 -19.904 1.00 91.62 100 ASN A N 1
ATOM 756 C CA . ASN A 1 100 ? 1.172 -2.947 -19.797 1.00 91.62 100 ASN A CA 1
ATOM 757 C C . ASN A 1 100 ? 0.903 -3.821 -21.038 1.00 91.62 100 ASN A C 1
ATOM 759 O O . ASN A 1 100 ? -0.255 -4.070 -21.387 1.00 91.62 100 ASN A O 1
ATOM 763 N N . SER A 1 101 ? 1.948 -4.218 -21.765 1.00 89.94 101 SER A N 1
ATOM 764 C CA . SER A 1 101 ? 1.781 -4.973 -23.001 1.00 89.94 101 SER A CA 1
ATOM 765 C C . SER A 1 101 ? 1.202 -6.355 -22.686 1.00 89.94 101 SER A C 1
ATOM 767 O O . SER A 1 101 ? 1.636 -7.052 -21.764 1.00 89.94 101 SER A O 1
ATOM 769 N N . CYS A 1 102 ? 0.169 -6.746 -23.434 1.00 77.88 102 CYS A N 1
ATOM 770 C CA . CYS A 1 102 ? -0.358 -8.103 -23.351 1.00 77.88 102 CYS A CA 1
ATOM 771 C C . CYS A 1 102 ? 0.668 -9.079 -23.955 1.00 77.88 102 CYS A C 1
ATOM 773 O O . CYS A 1 102 ? 1.260 -8.732 -24.980 1.00 77.88 102 CYS A O 1
ATOM 775 N N . PRO A 1 103 ? 0.883 -10.256 -23.339 1.00 69.00 103 PRO A N 1
ATOM 776 C CA . PRO A 1 103 ? 1.699 -11.318 -23.923 1.00 69.00 103 PRO A CA 1
ATOM 777 C C . PRO A 1 103 ? 1.223 -11.763 -25.310 1.00 69.00 103 PRO A C 1
ATOM 779 O O . PRO A 1 103 ? -0.007 -11.722 -25.556 1.00 69.00 103 PRO A O 1
#

Sequence (103 aa):
MQWKLILRTIVIPLAIGACIFSASSTQGGNTPPLPRPDHIVMVIEENHTYSQIIDSPDAPYINRLASQGAVFTQSFGATYPSQPNYLALFSGSTQGITDNSCP